Protein AF-A0A8T4A751-F1 (afdb_monomer_lite)

pLDDT: mean 90.09, std 7.0, range [63.16, 96.44]

Secondary structure (DSSP, 8-state):
-HHHHHHHHHHHHHHHHHHHHHHHH--S----EEEEEETTEEEEEES-HHHHHHHHHHHHHHHHHHHHHHT-

Sequence (72 aa):
MDNVFLLTGIAFILIGFILIVVGSLTTGNAKVAVGGFIGPIPFGFGNDPGLLRIVIIISAVTMLIFVLALLR

Foldseek 3Di:
DVVVVVVVVVVVVVVVVVCVVVVVPDPDPDWDKDWADDVQRTDIDTPDPVVNVVNSVVRNVVVVVVVVVVVD

Structure (mmCIF, N/CA/C/O backbone):
data_AF-A0A8T4A751-F1
#
_entry.id   AF-A0A8T4A751-F1
#
loop_
_atom_site.group_PDB
_atom_site.id
_atom_site.type_symbol
_atom_site.label_atom_id
_atom_site.label_alt_id
_atom_site.label_comp_id
_atom_site.label_asym_id
_atom_site.label_entity_id
_atom_site.label_seq_id
_atom_site.pdbx_PDB_ins_code
_atom_site.Cartn_x
_atom_site.Cartn_y
_atom_site.Cartn_z
_atom_site.occupancy
_atom_site.B_iso_or_equiv
_atom_site.auth_seq_id
_atom_site.auth_comp_id
_atom_site.auth_asym_id
_atom_site.auth_atom_id
_atom_site.pdbx_PDB_model_num
ATOM 1 N N . MET A 1 1 ? 31.317 5.398 -3.980 1.00 63.16 1 MET A N 1
ATOM 2 C CA . MET A 1 1 ? 29.878 5.739 -4.100 1.00 63.16 1 MET A CA 1
ATOM 3 C C . MET A 1 1 ? 29.012 4.651 -3.468 1.00 63.16 1 MET A C 1
ATOM 5 O O . MET A 1 1 ? 28.014 4.978 -2.844 1.00 63.16 1 MET A O 1
ATOM 9 N N . ASP A 1 2 ? 29.456 3.397 -3.505 1.00 74.75 2 ASP A N 1
ATOM 10 C CA . ASP A 1 2 ? 28.755 2.218 -2.965 1.00 74.75 2 ASP A CA 1
ATOM 11 C C . ASP A 1 2 ? 28.425 2.302 -1.465 1.00 74.75 2 ASP A C 1
ATOM 13 O O . ASP A 1 2 ? 27.306 2.002 -1.054 1.00 74.75 2 ASP A O 1
ATOM 17 N N . ASN A 1 3 ? 29.352 2.817 -0.648 1.00 85.31 3 ASN A N 1
ATOM 18 C CA . ASN A 1 3 ? 29.129 2.977 0.794 1.00 85.31 3 ASN A CA 1
ATOM 19 C C . ASN A 1 3 ? 27.981 3.940 1.123 1.00 85.31 3 ASN A C 1
ATOM 21 O O . ASN A 1 3 ? 27.314 3.749 2.132 1.00 85.31 3 ASN A O 1
ATOM 25 N N . VAL A 1 4 ? 27.736 4.955 0.284 1.00 92.75 4 VAL A N 1
ATOM 26 C CA . VAL A 1 4 ? 26.663 5.935 0.515 1.00 92.75 4 VAL A CA 1
ATOM 27 C C . VAL A 1 4 ? 25.303 5.273 0.317 1.00 92.75 4 VAL A C 1
ATOM 29 O O . VAL A 1 4 ? 24.448 5.394 1.185 1.00 92.75 4 VAL A O 1
ATOM 32 N N . PHE A 1 5 ? 25.124 4.501 -0.760 1.00 92.81 5 PHE A N 1
ATOM 33 C CA . PHE A 1 5 ? 23.876 3.772 -1.011 1.00 92.81 5 PHE A CA 1
ATOM 34 C C . PHE A 1 5 ? 23.572 2.745 0.078 1.00 92.81 5 PHE A C 1
ATOM 36 O O . PHE A 1 5 ? 22.429 2.639 0.522 1.00 92.81 5 PHE A O 1
ATOM 43 N N . LEU A 1 6 ? 24.598 2.030 0.545 1.00 94.06 6 LEU A N 1
ATOM 44 C CA . LEU A 1 6 ? 24.457 1.059 1.625 1.00 94.06 6 LEU A CA 1
ATOM 45 C C . LEU A 1 6 ? 24.030 1.745 2.934 1.00 94.06 6 LEU A C 1
ATOM 47 O O . LEU A 1 6 ? 23.082 1.298 3.578 1.00 94.06 6 LEU A O 1
ATOM 51 N N . LEU A 1 7 ? 24.659 2.870 3.292 1.00 95.56 7 LEU A N 1
ATOM 52 C CA . LEU A 1 7 ? 24.306 3.641 4.490 1.00 95.56 7 LEU A CA 1
ATOM 53 C C . LEU A 1 7 ? 22.898 4.238 4.403 1.00 95.56 7 LEU A C 1
ATOM 55 O O . LEU A 1 7 ? 22.146 4.181 5.375 1.00 95.56 7 LEU A O 1
ATOM 59 N N . THR A 1 8 ? 22.516 4.765 3.23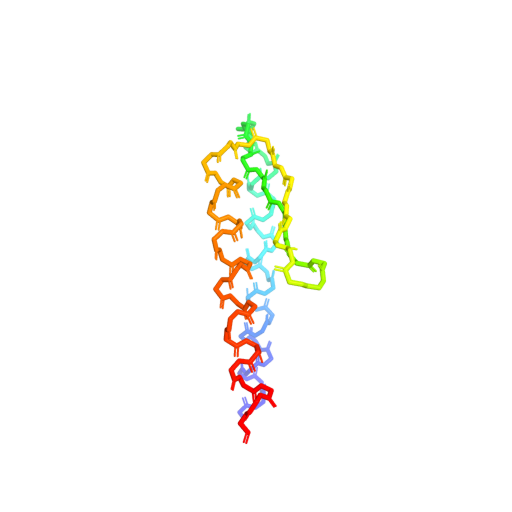7 1.00 95.44 8 THR A N 1
ATOM 60 C CA . THR A 1 8 ? 21.164 5.279 3.002 1.00 95.44 8 THR A CA 1
ATOM 61 C C . THR A 1 8 ? 20.128 4.162 3.123 1.00 95.44 8 THR A C 1
ATOM 63 O O . THR A 1 8 ? 19.132 4.342 3.818 1.00 95.44 8 THR A O 1
ATOM 66 N N . GLY A 1 9 ? 20.376 2.988 2.536 1.00 94.50 9 GLY A N 1
ATOM 67 C CA . GLY A 1 9 ? 19.482 1.832 2.652 1.00 94.50 9 GLY A CA 1
ATOM 68 C C . GLY A 1 9 ? 19.284 1.382 4.102 1.00 94.50 9 GLY A C 1
ATOM 69 O O . GLY A 1 9 ? 18.149 1.215 4.546 1.00 94.50 9 GLY A O 1
ATOM 70 N N . ILE A 1 10 ? 20.373 1.269 4.869 1.00 96.12 10 ILE A N 1
ATOM 71 C CA . ILE A 1 10 ? 20.306 0.932 6.300 1.00 96.12 10 ILE A CA 1
ATOM 72 C C . ILE A 1 10 ? 19.521 1.996 7.079 1.00 96.12 10 ILE A C 1
ATOM 74 O O . ILE A 1 1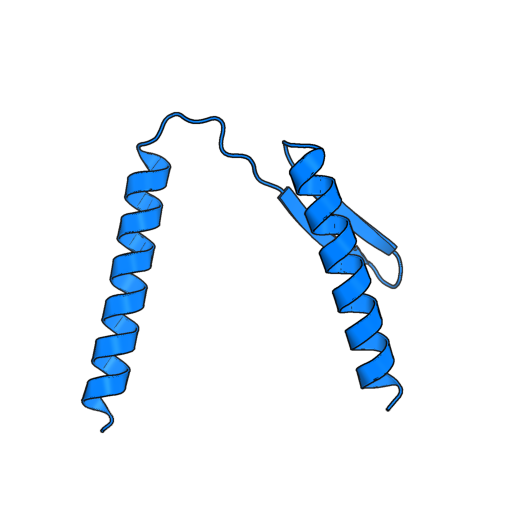0 ? 18.680 1.644 7.906 1.00 96.12 10 ILE A O 1
ATOM 78 N N . ALA A 1 11 ? 19.735 3.284 6.797 1.00 96.19 11 ALA A N 1
ATOM 79 C CA . ALA A 1 11 ? 19.001 4.364 7.453 1.00 96.19 11 ALA A CA 1
ATOM 80 C C . ALA A 1 11 ? 17.485 4.271 7.198 1.00 96.19 11 ALA A C 1
ATOM 82 O O . ALA A 1 11 ? 16.702 4.386 8.139 1.00 96.19 11 ALA A O 1
ATOM 83 N N . PHE A 1 12 ? 17.063 3.989 5.961 1.00 95.75 12 PHE A N 1
ATOM 84 C CA . PHE A 1 12 ? 15.646 3.785 5.634 1.00 95.75 12 PHE A CA 1
ATOM 85 C C . PHE A 1 12 ? 15.040 2.578 6.359 1.00 95.75 12 PHE A C 1
ATOM 87 O O . PHE A 1 12 ? 13.920 2.674 6.862 1.00 95.75 12 PHE A O 1
ATOM 94 N N . ILE A 1 13 ? 15.778 1.468 6.463 1.00 96.44 13 ILE A N 1
ATOM 95 C CA . ILE A 1 13 ? 15.330 0.282 7.208 1.00 96.44 13 ILE A CA 1
ATOM 96 C C . ILE A 1 13 ? 15.120 0.630 8.686 1.00 96.44 13 ILE A C 1
ATOM 98 O O . ILE A 1 13 ? 14.073 0.309 9.250 1.00 96.44 13 ILE A O 1
ATOM 102 N N . LEU A 1 14 ? 16.078 1.325 9.306 1.00 96.44 14 LEU A N 1
ATOM 103 C CA . LEU A 1 14 ? 15.983 1.733 10.711 1.00 96.44 14 LEU A CA 1
ATOM 104 C C . LEU A 1 14 ? 14.802 2.680 10.957 1.00 96.44 14 LEU A C 1
ATOM 106 O O . LEU A 1 14 ? 14.062 2.492 11.922 1.00 96.44 14 LEU A O 1
ATOM 110 N N . ILE A 1 15 ? 14.576 3.650 10.066 1.00 96.25 15 ILE A N 1
ATOM 111 C CA . ILE A 1 15 ? 13.409 4.542 10.134 1.00 96.25 15 ILE A CA 1
ATOM 112 C C . ILE A 1 15 ? 12.108 3.735 10.033 1.00 96.25 15 ILE A C 1
ATOM 114 O O . ILE A 1 15 ? 11.182 3.967 10.811 1.00 96.25 15 ILE A O 1
ATOM 118 N N . GLY A 1 16 ? 12.048 2.752 9.129 1.00 92.69 16 GLY A N 1
ATOM 119 C CA . GLY A 1 16 ? 10.903 1.850 8.997 1.00 92.69 16 GLY A CA 1
ATOM 120 C C . GLY A 1 16 ? 10.601 1.088 10.289 1.00 92.69 16 GLY A C 1
ATOM 121 O O . GLY A 1 16 ? 9.457 1.073 10.740 1.00 92.69 16 GLY A O 1
ATOM 122 N N . PHE A 1 17 ? 11.625 0.525 10.937 1.00 94.75 17 PHE A N 1
ATOM 123 C CA . PHE A 1 17 ? 11.460 -0.155 12.226 1.00 94.75 17 PHE A CA 1
ATOM 124 C C . PHE A 1 17 ? 10.961 0.784 13.328 1.00 94.75 17 PHE A C 1
ATOM 126 O O . PHE A 1 17 ? 10.050 0.413 14.067 1.00 94.75 17 PHE A O 1
ATOM 133 N N . ILE A 1 18 ? 11.503 2.002 13.421 1.00 93.75 18 ILE A N 1
ATOM 134 C CA . ILE A 1 18 ? 11.052 2.995 14.409 1.00 93.75 18 ILE A CA 1
ATOM 135 C C . ILE A 1 18 ? 9.570 3.320 14.202 1.00 93.75 18 ILE A C 1
ATOM 137 O O . ILE A 1 18 ? 8.809 3.330 15.167 1.00 93.75 18 ILE A O 1
ATOM 141 N N . LEU A 1 19 ? 9.137 3.526 12.956 1.00 90.12 19 LEU A N 1
ATOM 142 C CA . LEU A 1 19 ? 7.734 3.800 12.638 1.00 90.12 19 LEU A CA 1
ATOM 143 C C . LEU A 1 19 ? 6.811 2.636 13.016 1.00 90.12 19 LEU A C 1
ATOM 145 O O . LEU A 1 19 ? 5.734 2.878 13.556 1.00 90.12 19 LEU A O 1
ATOM 149 N N . ILE A 1 20 ? 7.235 1.389 12.789 1.00 88.38 20 ILE A N 1
ATOM 150 C CA . ILE A 1 20 ? 6.471 0.200 13.198 1.00 88.38 20 ILE A CA 1
ATOM 151 C C . ILE A 1 20 ? 6.340 0.146 14.723 1.00 88.38 20 ILE A C 1
ATOM 153 O O . ILE A 1 20 ? 5.239 -0.061 15.229 1.00 88.38 20 ILE A O 1
ATOM 157 N N . VAL A 1 21 ? 7.432 0.367 15.462 1.00 88.81 21 VAL A N 1
ATOM 158 C CA . VAL A 1 21 ? 7.415 0.338 16.933 1.00 88.81 21 VAL A CA 1
ATOM 159 C C . VAL A 1 21 ? 6.523 1.450 17.483 1.00 88.81 21 VAL A C 1
ATOM 161 O O . VAL A 1 21 ? 5.636 1.176 18.288 1.00 88.81 21 VAL A O 1
ATOM 164 N N . VAL A 1 22 ? 6.685 2.685 17.005 1.00 87.06 22 VAL A N 1
ATOM 165 C CA . VAL A 1 22 ? 5.851 3.826 17.421 1.00 87.06 22 VAL A CA 1
ATOM 166 C C . VAL A 1 22 ? 4.377 3.586 17.079 1.00 87.06 22 VAL A C 1
ATOM 168 O O . VAL A 1 22 ? 3.509 3.816 17.922 1.00 87.06 22 VAL A O 1
ATOM 171 N N . GLY A 1 23 ? 4.094 3.060 15.884 1.00 81.69 23 GLY A N 1
ATOM 172 C CA . GLY A 1 23 ? 2.750 2.666 15.457 1.00 81.69 23 GLY A CA 1
ATOM 173 C C . GLY A 1 23 ? 2.146 1.545 16.306 1.00 81.69 23 GLY A C 1
ATOM 174 O O . GLY A 1 23 ? 0.953 1.561 16.582 1.00 81.69 23 GLY A O 1
ATOM 175 N N . SER A 1 24 ? 2.960 0.595 16.776 1.00 80.62 24 SER A N 1
ATOM 176 C CA . SER A 1 24 ? 2.501 -0.505 17.638 1.00 80.62 24 SER A CA 1
ATOM 177 C C . SER A 1 24 ? 2.203 -0.072 19.077 1.00 80.62 24 SER A C 1
ATOM 179 O O . SER A 1 24 ? 1.346 -0.658 19.733 1.00 80.62 24 SER A O 1
ATOM 181 N N . LEU A 1 25 ? 2.892 0.965 19.566 1.00 83.69 25 LEU A N 1
ATOM 182 C CA . LEU A 1 25 ? 2.682 1.537 20.900 1.00 83.69 25 LEU A CA 1
ATOM 183 C C . LEU A 1 25 ? 1.487 2.496 20.947 1.00 83.69 25 LEU A C 1
ATOM 185 O O . LEU A 1 25 ? 1.032 2.866 22.030 1.00 83.69 25 LEU A O 1
ATOM 189 N N . THR A 1 26 ? 0.971 2.914 19.790 1.00 79.94 26 THR A N 1
ATOM 190 C CA . THR A 1 26 ? -0.219 3.759 19.714 1.00 79.94 26 THR A CA 1
ATOM 191 C C . THR A 1 26 ? -1.468 2.878 19.717 1.00 79.94 26 THR A C 1
ATOM 193 O O . THR A 1 26 ? -1.731 2.138 18.779 1.00 79.94 26 THR A O 1
ATOM 196 N N . THR A 1 27 ? -2.291 2.988 20.761 1.00 67.50 27 THR A N 1
ATOM 197 C CA . THR A 1 27 ? -3.556 2.242 20.942 1.00 67.50 27 THR A CA 1
ATOM 198 C C . THR A 1 27 ? -4.703 2.728 20.041 1.00 67.50 27 THR A C 1
ATOM 200 O O . THR A 1 27 ? -5.880 2.529 20.343 1.00 67.50 27 THR A O 1
ATOM 203 N N . GLY A 1 28 ? -4.384 3.392 18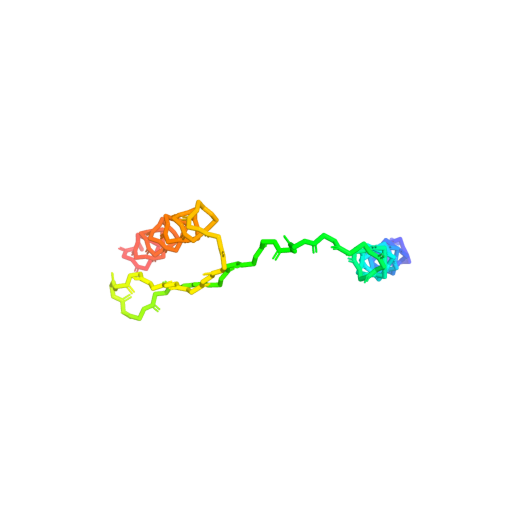.929 1.00 69.62 28 GLY A N 1
ATOM 204 C CA . GLY A 1 28 ? -5.382 3.828 17.961 1.00 69.62 28 GLY A CA 1
ATOM 205 C C . GLY A 1 28 ? -5.997 2.632 17.236 1.00 69.62 28 GLY A C 1
ATOM 206 O O . GLY A 1 28 ? -5.302 1.670 16.920 1.00 69.62 28 GLY A O 1
ATOM 207 N N . ASN A 1 29 ? -7.294 2.705 16.919 1.00 76.44 29 ASN A N 1
ATOM 208 C CA . ASN A 1 29 ? -7.920 1.785 15.965 1.00 76.44 29 ASN A CA 1
ATOM 209 C C . ASN A 1 29 ? -7.295 2.017 14.583 1.00 76.44 29 ASN A C 1
ATOM 211 O O . ASN A 1 29 ? -7.781 2.836 13.798 1.00 76.44 29 ASN A O 1
ATOM 215 N N . ALA A 1 30 ? -6.176 1.342 14.319 1.00 80.31 30 ALA A N 1
ATOM 216 C CA . ALA A 1 30 ? -5.459 1.447 13.063 1.00 80.31 30 ALA A CA 1
ATOM 217 C C . ALA A 1 30 ? -6.404 1.053 11.928 1.00 80.31 30 ALA A C 1
ATOM 219 O O . ALA A 1 30 ? -6.935 -0.060 11.889 1.00 80.31 30 ALA A O 1
ATOM 220 N N . LYS A 1 31 ? -6.636 1.993 11.013 1.00 88.19 31 LYS A N 1
ATOM 221 C CA . LYS A 1 31 ? -7.430 1.742 9.817 1.00 88.19 31 LYS A CA 1
ATOM 222 C C . LYS A 1 31 ? -6.558 0.974 8.838 1.00 88.19 31 LYS A C 1
ATOM 224 O O . LYS A 1 31 ? -5.517 1.469 8.415 1.00 88.19 31 LYS A O 1
ATOM 229 N N . VAL A 1 32 ? -6.977 -0.235 8.503 1.00 88.25 32 VAL A N 1
ATOM 230 C CA . VAL A 1 32 ? -6.266 -1.144 7.611 1.00 88.25 32 VAL A CA 1
ATOM 231 C C . VAL A 1 32 ? -7.232 -1.595 6.530 1.00 88.25 32 VAL A C 1
ATOM 233 O O . VAL A 1 32 ? -8.362 -1.999 6.809 1.00 88.25 32 VAL A O 1
ATOM 236 N N . ALA A 1 33 ? -6.774 -1.525 5.287 1.00 93.81 33 ALA A N 1
ATOM 237 C CA . ALA A 1 33 ? -7.455 -2.090 4.141 1.00 93.81 33 ALA A CA 1
ATOM 238 C C . ALA A 1 33 ? -6.417 -2.710 3.205 1.00 93.81 33 ALA A C 1
ATOM 240 O O . ALA A 1 33 ? -5.329 -2.168 3.016 1.00 93.81 33 ALA A O 1
ATOM 241 N N . VAL A 1 34 ? -6.765 -3.855 2.636 1.00 91.75 34 VAL A N 1
ATOM 242 C CA . VAL A 1 34 ? -5.960 -4.633 1.696 1.00 91.75 34 VAL A CA 1
ATOM 243 C C . VAL A 1 34 ? -6.848 -4.966 0.509 1.00 91.75 34 VAL A C 1
ATOM 245 O O . VAL A 1 34 ? -8.038 -5.218 0.673 1.00 91.75 34 VAL A O 1
ATOM 248 N N . GLY A 1 35 ? -6.302 -4.964 -0.698 1.00 92.56 35 GLY A N 1
ATOM 249 C CA . GLY A 1 35 ? -7.079 -5.255 -1.894 1.00 92.56 35 GLY A CA 1
ATOM 250 C C . GLY A 1 35 ? -6.213 -5.398 -3.130 1.00 92.56 35 GLY A C 1
ATOM 251 O O . GLY A 1 35 ? -4.995 -5.224 -3.080 1.00 92.56 35 GLY A O 1
ATOM 252 N N . GLY A 1 36 ? -6.862 -5.760 -4.226 1.00 91.56 36 GLY A N 1
ATOM 253 C CA . GLY A 1 36 ? -6.226 -6.078 -5.493 1.00 91.56 36 GLY A CA 1
ATOM 254 C C . GLY A 1 36 ? -7.268 -6.338 -6.570 1.00 91.56 36 GLY A C 1
ATOM 255 O O . GLY A 1 36 ? -8.363 -5.780 -6.540 1.00 91.56 36 GLY A O 1
ATOM 256 N N . PHE A 1 37 ? -6.938 -7.198 -7.525 1.00 91.56 37 PHE A N 1
ATOM 257 C CA . PHE A 1 37 ? -7.847 -7.623 -8.586 1.00 91.56 37 PHE A CA 1
ATOM 258 C C . PHE A 1 37 ? -7.725 -9.134 -8.832 1.00 91.56 37 PHE A C 1
ATOM 260 O O . PHE A 1 37 ? -6.627 -9.689 -8.789 1.00 91.56 37 PHE A O 1
ATOM 267 N N . ILE A 1 38 ? -8.857 -9.808 -9.059 1.00 88.94 38 ILE A N 1
ATOM 268 C CA . ILE A 1 38 ? -8.915 -11.197 -9.541 1.00 88.94 38 ILE A CA 1
ATOM 269 C C . ILE A 1 38 ? -9.439 -11.123 -10.971 1.00 88.94 38 ILE A C 1
ATOM 271 O O . ILE A 1 38 ? -10.623 -10.866 -11.204 1.00 88.94 38 ILE A O 1
ATOM 275 N N . GLY A 1 39 ? -8.540 -11.280 -11.943 1.00 84.75 39 GLY A N 1
ATOM 276 C CA . GLY A 1 39 ? -8.855 -10.919 -13.325 1.00 84.75 39 GLY A CA 1
ATOM 277 C C . GLY A 1 39 ? -9.288 -9.443 -13.408 1.00 84.75 39 GLY A C 1
ATOM 278 O O . GLY A 1 39 ? -8.614 -8.616 -12.802 1.00 84.75 39 GLY A O 1
ATOM 279 N N . PRO A 1 40 ? -10.390 -9.098 -14.111 1.00 84.94 40 PRO A N 1
ATOM 280 C CA . PRO A 1 40 ? -10.905 -7.729 -14.243 1.00 84.94 40 PRO A CA 1
ATOM 281 C C . PRO A 1 40 ? -11.645 -7.169 -13.030 1.00 84.94 40 PRO A C 1
ATOM 283 O O . PRO A 1 40 ? -12.061 -6.012 -13.055 1.00 84.94 40 PRO A O 1
ATOM 286 N N . ILE A 1 41 ? -11.849 -7.971 -11.986 1.00 91.69 41 ILE A N 1
ATOM 287 C CA . ILE A 1 41 ? -12.704 -7.585 -10.867 1.00 91.69 41 ILE A CA 1
ATOM 288 C C . ILE A 1 41 ? -11.829 -7.092 -9.709 1.00 91.69 41 ILE A C 1
ATOM 290 O O . ILE A 1 41 ? -11.088 -7.899 -9.134 1.00 91.69 41 ILE A O 1
ATOM 294 N N . PRO A 1 42 ? -11.900 -5.798 -9.335 1.00 91.25 42 PRO A N 1
ATOM 295 C CA . PRO A 1 42 ? -11.217 -5.304 -8.152 1.00 91.25 42 PRO A CA 1
ATOM 296 C C . PRO A 1 42 ? -11.878 -5.866 -6.886 1.00 91.25 42 PRO A C 1
ATOM 298 O O . PRO A 1 42 ? -13.102 -5.964 -6.791 1.00 91.25 42 PRO A O 1
ATOM 301 N N . PHE A 1 43 ? -11.062 -6.215 -5.897 1.00 93.62 43 PHE A N 1
ATOM 302 C CA . PHE A 1 43 ? -11.493 -6.731 -4.602 1.00 93.62 43 PHE A CA 1
ATOM 303 C C . PHE A 1 43 ? -10.766 -6.006 -3.471 1.00 93.62 43 PHE A C 1
ATOM 305 O O . PHE A 1 43 ?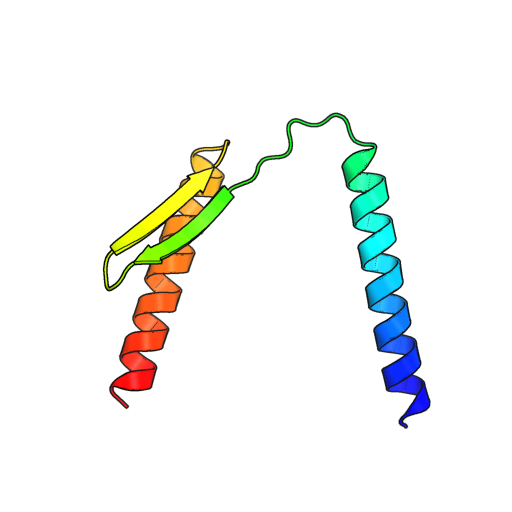 -9.670 -5.476 -3.650 1.00 93.62 43 PHE A O 1
ATOM 312 N N . GLY A 1 44 ? -11.350 -6.018 -2.277 1.00 92.88 44 GLY A N 1
ATOM 313 C CA . GLY A 1 44 ? -10.683 -5.513 -1.087 1.00 92.88 44 GLY A CA 1
ATOM 314 C C . GLY A 1 44 ? -11.398 -5.903 0.197 1.00 92.88 44 GLY A C 1
ATOM 315 O O . GLY A 1 44 ? -12.594 -6.188 0.198 1.00 92.88 44 GLY A O 1
ATOM 316 N N . PHE A 1 45 ? -10.651 -5.879 1.292 1.00 94.12 45 PHE A N 1
ATOM 317 C CA . PHE A 1 45 ? -11.123 -6.080 2.652 1.00 94.12 45 PHE A CA 1
ATOM 318 C C . PHE A 1 45 ? -10.459 -5.060 3.577 1.00 94.12 45 PHE A C 1
ATOM 320 O O . PHE A 1 45 ? -9.273 -4.769 3.441 1.00 94.12 45 PHE A O 1
ATOM 327 N N . GLY A 1 46 ? -11.204 -4.504 4.525 1.00 93.12 46 GLY A N 1
ATOM 328 C CA . GLY A 1 46 ? -10.667 -3.525 5.460 1.00 93.12 46 GLY A CA 1
ATOM 329 C C . GLY A 1 46 ? -11.640 -3.202 6.579 1.00 93.12 46 GLY A C 1
ATOM 330 O O . GLY A 1 46 ? -12.834 -3.473 6.470 1.00 93.12 46 GLY A O 1
ATOM 331 N N . ASN A 1 47 ? -11.118 -2.622 7.656 1.00 92.06 47 ASN A N 1
ATOM 332 C CA . ASN A 1 47 ? -11.903 -2.238 8.832 1.00 92.06 47 ASN A CA 1
ATOM 333 C C . ASN A 1 47 ? -12.446 -0.798 8.762 1.00 92.06 47 ASN A C 1
ATOM 335 O O . ASN A 1 47 ? -13.213 -0.395 9.632 1.00 92.06 47 ASN A O 1
ATOM 339 N N . ASP A 1 48 ? -12.077 -0.035 7.730 1.00 93.44 48 ASP A N 1
ATOM 340 C CA . ASP A 1 48 ? -12.597 1.303 7.462 1.00 93.44 48 ASP A CA 1
ATOM 341 C C . ASP A 1 48 ? -13.150 1.385 6.027 1.00 93.44 48 ASP A C 1
ATOM 343 O O . ASP A 1 48 ? -12.415 1.123 5.069 1.00 93.44 48 ASP A O 1
ATOM 347 N N . PRO A 1 49 ? -14.428 1.761 5.842 1.00 92.94 49 PRO A N 1
ATOM 348 C CA . PRO A 1 49 ? -15.063 1.779 4.526 1.00 92.94 49 PRO A CA 1
ATOM 349 C C . PRO A 1 49 ? -14.497 2.866 3.600 1.00 92.94 49 PRO A C 1
ATOM 351 O O . PRO A 1 49 ? -14.496 2.693 2.380 1.00 92.94 49 PRO A O 1
ATOM 354 N N . GLY A 1 50 ? -13.994 3.973 4.158 1.00 94.12 50 GLY A N 1
ATOM 355 C CA . GLY A 1 50 ? -13.331 5.022 3.385 1.00 94.12 50 GLY A CA 1
ATOM 356 C C . GLY A 1 50 ? -12.005 4.528 2.812 1.00 94.12 50 GLY A C 1
ATOM 357 O O . GLY A 1 50 ? -11.768 4.640 1.608 1.00 94.12 50 GLY A O 1
ATOM 358 N N . LEU A 1 51 ? -11.181 3.906 3.656 1.00 93.56 51 LEU A N 1
ATOM 359 C CA . LEU A 1 51 ? -9.907 3.314 3.261 1.00 93.56 51 LEU A CA 1
ATOM 360 C C . LEU A 1 51 ? -10.105 2.157 2.272 1.00 93.56 51 LEU A C 1
ATOM 362 O O . LEU A 1 51 ? -9.384 2.065 1.282 1.00 93.56 51 LEU A O 1
ATOM 366 N N . LEU A 1 52 ? -11.132 1.329 2.475 1.00 95.25 52 LEU A N 1
ATOM 367 C CA . LEU A 1 52 ? -11.493 0.258 1.547 1.00 95.25 52 LEU A CA 1
ATOM 368 C C . LEU A 1 52 ? -11.869 0.798 0.159 1.00 95.25 52 LEU A C 1
ATOM 370 O O . LEU A 1 52 ? -11.409 0.270 -0.854 1.00 95.25 52 LEU A O 1
ATOM 374 N N . ARG A 1 53 ? -12.661 1.878 0.094 1.00 95.19 53 ARG A N 1
ATOM 375 C CA . ARG A 1 53 ? -13.011 2.525 -1.180 1.00 95.19 53 ARG A CA 1
ATOM 376 C C . ARG A 1 53 ? -11.767 3.056 -1.896 1.00 95.19 53 ARG A C 1
ATOM 378 O O . ARG A 1 53 ? -11.664 2.889 -3.108 1.00 95.19 53 ARG A O 1
ATOM 385 N N . ILE A 1 54 ? -10.823 3.651 -1.163 1.00 95.00 54 ILE A N 1
ATOM 386 C CA . ILE A 1 54 ? -9.543 4.114 -1.724 1.00 95.00 54 ILE A CA 1
ATOM 387 C C . ILE A 1 54 ? -8.759 2.938 -2.315 1.00 95.00 54 ILE A C 1
ATOM 389 O O . ILE A 1 54 ? -8.327 3.018 -3.463 1.00 95.00 54 ILE A O 1
ATOM 393 N N . VAL A 1 55 ? -8.621 1.837 -1.571 1.00 95.00 55 VAL A N 1
ATOM 394 C CA . VAL A 1 55 ? -7.904 0.638 -2.035 1.00 95.00 55 VAL A CA 1
ATOM 395 C C . VAL A 1 55 ? -8.517 0.087 -3.322 1.00 95.00 55 VAL A C 1
ATOM 397 O O . VAL A 1 55 ? -7.788 -0.149 -4.279 1.00 95.00 55 VAL A O 1
ATOM 400 N N . ILE A 1 56 ? -9.846 -0.035 -3.394 1.00 95.25 56 ILE A N 1
ATOM 401 C CA . ILE A 1 56 ? -10.541 -0.530 -4.594 1.00 95.25 56 ILE A CA 1
ATOM 402 C C . ILE A 1 56 ? -10.289 0.378 -5.807 1.00 95.25 56 ILE A C 1
ATOM 404 O O . ILE A 1 56 ? -10.033 -0.123 -6.902 1.00 95.25 56 ILE A O 1
ATOM 408 N N . ILE A 1 57 ? -10.328 1.705 -5.625 1.00 94.94 57 ILE A N 1
ATOM 409 C CA . ILE A 1 57 ? -10.045 2.664 -6.706 1.00 94.94 57 ILE A CA 1
ATOM 410 C C . ILE A 1 57 ? -8.601 2.510 -7.190 1.00 94.94 57 ILE A C 1
ATOM 412 O O . ILE A 1 57 ? -8.375 2.425 -8.396 1.00 94.94 57 ILE A O 1
ATOM 416 N N . ILE A 1 58 ? -7.635 2.431 -6.268 1.00 94.50 58 ILE A N 1
ATOM 417 C CA . ILE A 1 58 ? -6.223 2.226 -6.613 1.00 94.50 58 ILE A CA 1
ATOM 418 C C . ILE A 1 58 ? -6.065 0.923 -7.399 1.00 94.50 58 ILE A C 1
ATOM 420 O O . ILE A 1 58 ? -5.478 0.943 -8.477 1.00 94.50 58 ILE A O 1
ATOM 424 N N . SER A 1 59 ? -6.643 -0.185 -6.928 1.00 92.88 59 SER A N 1
ATOM 425 C CA . SER A 1 59 ? -6.572 -1.476 -7.620 1.00 92.88 59 SER A CA 1
ATOM 426 C C . SER A 1 59 ? -7.159 -1.419 -9.035 1.00 92.88 59 SER A C 1
ATOM 428 O O . SER A 1 59 ? -6.545 -1.945 -9.963 1.00 92.88 59 SER A O 1
ATOM 430 N N . ALA A 1 60 ? -8.296 -0.744 -9.228 1.00 93.56 60 ALA A N 1
ATOM 431 C CA . ALA A 1 60 ? -8.907 -0.577 -10.547 1.00 93.56 60 ALA A CA 1
ATOM 432 C C . ALA A 1 60 ? -8.039 0.275 -11.493 1.00 93.56 60 ALA A C 1
ATOM 434 O O . ALA A 1 60 ? -7.859 -0.077 -12.659 1.00 93.56 60 ALA A O 1
ATOM 435 N N . VAL A 1 61 ? -7.460 1.371 -10.993 1.00 94.25 61 VAL A N 1
ATOM 436 C CA . VAL A 1 61 ? -6.564 2.242 -11.772 1.00 94.25 61 VAL A CA 1
ATOM 437 C C . VAL A 1 61 ? -5.277 1.509 -12.149 1.00 94.25 61 VAL A C 1
ATOM 439 O O . VAL A 1 61 ? -4.872 1.540 -13.311 1.00 94.25 61 VAL A O 1
ATOM 442 N N . THR A 1 62 ? -4.653 0.806 -11.201 1.00 92.31 62 THR A N 1
ATOM 443 C CA . THR A 1 62 ? -3.461 -0.012 -11.461 1.00 92.31 62 THR A CA 1
ATOM 444 C C . THR A 1 62 ? -3.752 -1.088 -12.496 1.00 92.31 62 THR A C 1
ATOM 446 O O . THR A 1 62 ? -2.941 -1.301 -13.396 1.00 92.31 62 THR A O 1
ATOM 449 N N . MET A 1 63 ? -4.920 -1.725 -12.420 1.00 91.94 63 MET A N 1
ATOM 450 C CA . MET A 1 63 ? -5.329 -2.695 -13.422 1.00 91.94 63 MET A CA 1
ATOM 451 C C . MET A 1 63 ? -5.481 -2.065 -14.812 1.00 91.94 63 MET A C 1
ATOM 453 O O . MET A 1 63 ? -4.995 -2.631 -15.790 1.00 91.94 63 MET A O 1
ATOM 457 N N . LEU A 1 64 ? -6.119 -0.897 -14.913 1.00 93.06 64 LEU A N 1
ATOM 458 C CA . LEU A 1 64 ? -6.265 -0.194 -16.188 1.00 93.06 64 LEU A CA 1
ATOM 459 C C . LEU A 1 64 ? -4.893 0.123 -16.800 1.00 93.06 64 LEU A C 1
ATOM 461 O O . LEU A 1 64 ? -4.670 -0.131 -17.981 1.00 93.06 64 LEU A O 1
ATOM 465 N N . ILE A 1 65 ? -3.959 0.617 -15.982 1.00 93.38 65 ILE A N 1
ATOM 466 C CA . ILE A 1 65 ? -2.577 0.877 -16.401 1.00 93.38 65 ILE A CA 1
ATOM 467 C C . ILE A 1 65 ? -1.907 -0.414 -16.879 1.00 93.38 65 ILE A C 1
ATOM 469 O O . ILE A 1 65 ? -1.277 -0.409 -17.931 1.00 93.38 65 ILE A O 1
ATOM 473 N N . PHE A 1 66 ? -2.057 -1.513 -16.139 1.00 90.88 66 PHE A N 1
ATOM 474 C CA . PHE A 1 66 ? -1.469 -2.801 -16.500 1.00 90.88 66 PHE A CA 1
ATOM 475 C C . PHE A 1 66 ? -1.995 -3.315 -17.845 1.00 90.88 66 PHE A C 1
ATOM 477 O O . PHE A 1 66 ? -1.207 -3.709 -18.700 1.00 90.88 66 PHE A O 1
ATOM 484 N N . VAL A 1 67 ? -3.311 -3.251 -18.071 1.00 92.19 67 VAL A N 1
ATOM 485 C CA . VAL A 1 67 ? -3.926 -3.648 -19.347 1.00 92.19 67 VAL A CA 1
ATOM 486 C C . VAL A 1 67 ? -3.440 -2.756 -20.490 1.00 92.19 67 VAL A C 1
ATOM 488 O O . VAL A 1 67 ? -3.057 -3.268 -21.536 1.00 92.19 67 VAL A O 1
ATOM 491 N N . LEU A 1 68 ? -3.394 -1.435 -20.294 1.00 93.38 68 LEU A N 1
ATOM 492 C CA . LEU A 1 68 ? -2.880 -0.503 -21.304 1.00 93.38 6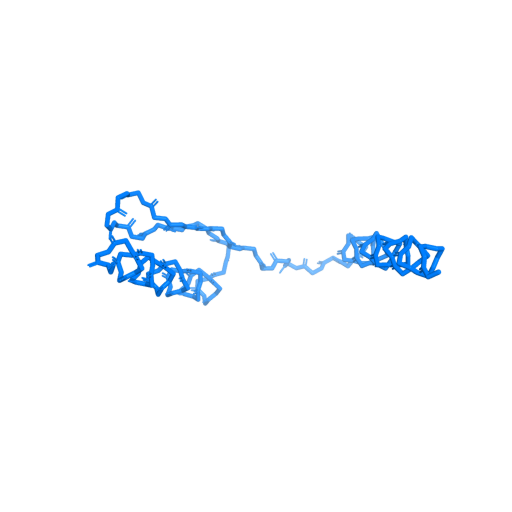8 LEU A CA 1
ATOM 493 C C . LEU A 1 68 ? -1.396 -0.728 -21.614 1.00 93.38 68 LEU A C 1
ATOM 495 O O . LEU A 1 68 ? -0.992 -0.557 -22.758 1.00 93.38 68 LEU A O 1
ATOM 499 N N . ALA A 1 69 ? -0.592 -1.088 -20.612 1.00 93.00 69 ALA A N 1
ATOM 500 C CA . ALA A 1 69 ? 0.818 -1.414 -20.790 1.00 93.00 69 ALA A CA 1
ATOM 501 C C . ALA A 1 69 ? 1.016 -2.755 -21.511 1.00 93.00 69 ALA A C 1
ATOM 503 O O . ALA A 1 69 ? 1.946 -2.873 -22.296 1.00 93.00 69 ALA A O 1
ATOM 504 N N . LEU A 1 70 ? 0.149 -3.743 -21.265 1.00 92.75 70 LEU A N 1
ATOM 505 C CA . LEU A 1 70 ? 0.190 -5.052 -21.922 1.00 92.75 70 LEU A CA 1
ATOM 506 C C . LEU A 1 70 ? -0.277 -4.999 -23.385 1.00 92.75 70 LEU A C 1
ATOM 508 O O . LEU A 1 70 ? 0.204 -5.766 -24.210 1.00 92.75 70 LEU A O 1
ATOM 512 N N . LEU A 1 71 ? -1.244 -4.130 -23.696 1.00 91.31 71 LEU A N 1
ATOM 513 C CA . LEU A 1 71 ? -1.793 -3.946 -25.047 1.00 91.31 71 LEU A CA 1
ATOM 514 C C . LEU A 1 71 ? -0.89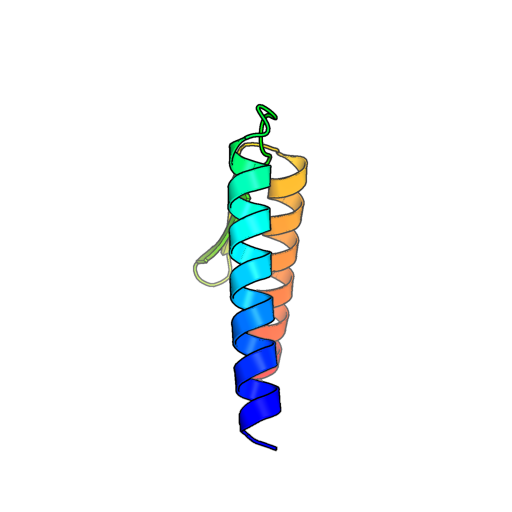7 -3.100 -25.967 1.00 91.31 71 LEU A C 1
ATOM 516 O O . LEU A 1 71 ? -1.243 -2.908 -27.134 1.00 91.31 71 LEU A O 1
ATOM 520 N N . ARG A 1 72 ? 0.194 -2.551 -25.435 1.00 76.50 72 ARG A N 1
ATOM 521 C CA . ARG A 1 72 ? 1.153 -1.714 -26.152 1.00 76.50 72 ARG A CA 1
ATOM 522 C C . ARG A 1 72 ? 2.343 -2.539 -26.614 1.00 76.50 72 ARG A C 1
ATOM 524 O O . ARG A 1 72 ? 2.802 -2.264 -27.742 1.00 76.50 72 ARG A O 1
#

Radius of gyration: 17.75 Å; chains: 1; bounding box: 45×17×47 Å